Protein AF-A0A0M8WAJ8-F1 (afdb_monomer_lite)

Foldseek 3Di:
DDDPVVLVVLVVVLVVLVVQLVVDDALVSVLVSLLVNLVSCVVNVVLVVSLVSLVVSVVSLPDPVHCVCVCCQEDVNLLSSLQSLLVSLLSCLVVLNLVSSVVSLVVSVVSLVSHDDPSNVNCVVSNVVSVVSSVVSD

Sequence (138 aa):
MRSPGELGDRFQALRAQRLLAALQDTAWARVSARLTQARLERELGLLPQAVATLAALRAVLTDPRDTSLRLWHGVNLGRFIAEEHCTLTRALADADLPDEARALLAASDAILGELSGNAATGVRELAEDTAERVRDLG

pLDDT: mean 87.58, std 8.88, range [51.56, 98.0]

Structure (mmCIF, N/CA/C/O backbone):
data_AF-A0A0M8WAJ8-F1
#
_entry.id   AF-A0A0M8WAJ8-F1
#
loop_
_atom_site.group_PDB
_atom_site.id
_atom_site.type_symbol
_atom_site.label_atom_id
_atom_site.label_alt_id
_atom_site.label_comp_id
_atom_site.label_asym_id
_atom_site.label_entity_id
_atom_site.label_seq_id
_atom_site.pdbx_PDB_ins_code
_atom_site.Cartn_x
_atom_site.Cartn_y
_atom_site.Cartn_z
_atom_site.occupancy
_atom_site.B_iso_or_equiv
_atom_site.auth_seq_id
_atom_site.auth_comp_id
_atom_site.auth_asym_id
_atom_site.auth_atom_id
_atom_site.pdbx_PDB_model_num
ATOM 1 N N . MET A 1 1 ? -12.443 17.800 4.812 1.00 51.56 1 MET A N 1
ATOM 2 C CA . MET A 1 1 ? -13.509 17.698 3.791 1.00 51.56 1 MET A CA 1
ATOM 3 C C . MET A 1 1 ? -12.876 18.026 2.443 1.00 51.56 1 MET A C 1
ATOM 5 O O . MET A 1 1 ? -12.286 19.090 2.347 1.00 51.56 1 MET A O 1
ATOM 9 N N . ARG A 1 2 ? -12.861 17.098 1.475 1.00 64.00 2 ARG A N 1
ATOM 10 C CA . ARG A 1 2 ? -12.219 17.299 0.156 1.00 64.00 2 ARG A CA 1
ATOM 11 C C . ARG A 1 2 ? -13.228 17.854 -0.847 1.00 64.00 2 ARG A C 1
ATOM 13 O O . ARG A 1 2 ? -14.416 17.561 -0.725 1.00 64.00 2 ARG A O 1
ATOM 20 N N . SER A 1 3 ? -12.766 18.642 -1.811 1.00 71.75 3 SER A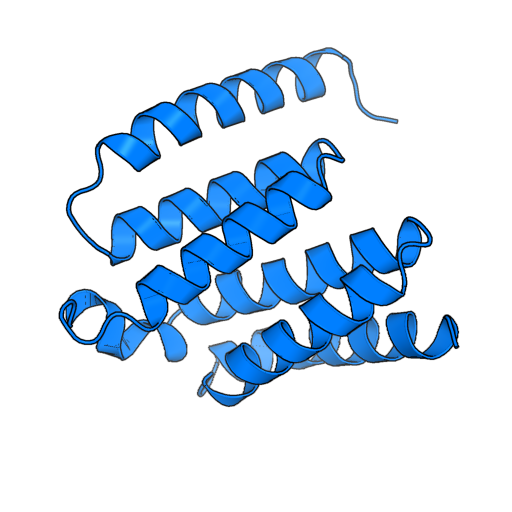 N 1
ATOM 21 C CA . SER A 1 3 ? -13.632 19.208 -2.846 1.00 71.75 3 SER A CA 1
ATOM 22 C C . SER A 1 3 ? -14.022 18.151 -3.899 1.00 71.75 3 SER A C 1
ATOM 24 O O . SER A 1 3 ? -13.263 17.207 -4.140 1.00 71.75 3 SER A O 1
ATOM 26 N N . PRO A 1 4 ? -15.185 18.287 -4.566 1.00 67.75 4 PRO A N 1
ATOM 27 C CA . PRO A 1 4 ? -15.603 17.368 -5.629 1.00 67.75 4 PRO A CA 1
ATOM 28 C C . PRO A 1 4 ? -14.610 17.277 -6.801 1.00 67.75 4 PRO A C 1
ATOM 30 O O . PRO A 1 4 ? -14.453 16.204 -7.381 1.00 67.75 4 PRO A O 1
ATOM 33 N N . GLY A 1 5 ? -13.912 18.376 -7.121 1.00 74.81 5 GLY A N 1
ATOM 34 C CA . GLY A 1 5 ? -12.894 18.414 -8.178 1.00 74.81 5 GLY A CA 1
ATOM 35 C C . GLY A 1 5 ? -11.697 17.514 -7.868 1.00 74.81 5 GLY A C 1
ATOM 36 O O . GLY A 1 5 ? -11.344 16.659 -8.673 1.00 74.81 5 GLY A O 1
ATOM 37 N N . GLU A 1 6 ? -11.161 17.596 -6.647 1.00 73.56 6 GLU A N 1
ATOM 38 C CA . GLU A 1 6 ? -10.022 16.772 -6.211 1.00 73.56 6 GLU A CA 1
ATOM 39 C C . GLU A 1 6 ? -10.331 15.268 -6.202 1.00 73.56 6 GLU A C 1
ATOM 41 O O . GLU A 1 6 ? -9.433 14.440 -6.362 1.00 73.56 6 GLU A O 1
ATOM 46 N N . LEU A 1 7 ? -11.590 14.884 -5.968 1.00 77.12 7 LEU A N 1
ATOM 47 C CA . LEU A 1 7 ? -12.014 13.485 -6.056 1.00 77.12 7 LEU A CA 1
ATOM 48 C C . LEU A 1 7 ? -12.093 13.026 -7.516 1.00 77.12 7 LEU A C 1
ATOM 50 O O . LEU A 1 7 ? -11.607 11.941 -7.838 1.00 77.12 7 LEU A O 1
ATOM 54 N N . GLY A 1 8 ? -12.654 13.859 -8.398 1.00 76.38 8 GLY A N 1
ATOM 55 C CA . GLY A 1 8 ? -12.721 13.592 -9.836 1.00 76.38 8 GLY A CA 1
ATOM 56 C C . GLY A 1 8 ? -11.338 13.386 -10.455 1.00 76.38 8 GLY A C 1
ATOM 57 O O . GLY A 1 8 ? -11.111 12.381 -11.133 1.00 76.38 8 GLY A O 1
ATOM 58 N N . ASP A 1 9 ? -10.393 14.270 -10.140 1.00 86.00 9 ASP A N 1
ATOM 59 C CA . ASP A 1 9 ? -9.019 14.198 -10.642 1.00 86.00 9 ASP A CA 1
ATOM 60 C C . ASP A 1 9 ? -8.309 12.912 -10.194 1.00 86.00 9 ASP A C 1
ATOM 62 O O . ASP A 1 9 ? -7.620 12.265 -10.986 1.00 86.00 9 ASP A O 1
ATOM 66 N N . ARG A 1 10 ? -8.535 12.462 -8.952 1.00 84.94 10 ARG A N 1
ATOM 67 C CA . ARG A 1 10 ? -7.960 11.208 -8.435 1.00 84.94 10 ARG A CA 1
ATOM 68 C C . ARG A 1 10 ? -8.510 9.962 -9.121 1.00 84.94 10 ARG A C 1
ATOM 70 O O . ARG A 1 10 ? -7.742 9.043 -9.405 1.00 84.94 10 ARG A O 1
ATOM 77 N N . PHE A 1 11 ? -9.809 9.907 -9.413 1.00 83.75 11 PHE A N 1
ATOM 78 C CA . PHE A 1 11 ? -10.371 8.784 -10.172 1.00 83.75 11 PHE A CA 1
ATOM 79 C C . PHE A 1 11 ? -9.815 8.731 -11.599 1.00 83.75 11 PHE A C 1
ATOM 81 O O . PHE A 1 11 ? -9.525 7.641 -12.103 1.00 83.75 11 PHE A O 1
ATOM 88 N N . GLN A 1 12 ? -9.612 9.889 -12.235 1.00 86.69 12 GLN A N 1
ATOM 89 C CA . GLN A 1 12 ? -8.959 9.959 -13.544 1.00 86.69 12 GLN A CA 1
ATOM 90 C C . GLN A 1 12 ? -7.497 9.511 -13.470 1.00 86.69 12 GLN A C 1
ATOM 92 O O . GLN A 1 12 ? -7.070 8.689 -14.284 1.00 86.69 12 GLN A O 1
ATOM 97 N N . ALA A 1 13 ? -6.755 9.958 -12.454 1.00 86.31 13 ALA A N 1
ATOM 98 C CA . ALA A 1 13 ? -5.389 9.508 -12.208 1.00 86.31 13 ALA A CA 1
ATOM 99 C C . ALA A 1 13 ? -5.322 7.984 -12.011 1.00 86.31 13 ALA A C 1
ATOM 101 O O . ALA A 1 13 ? -4.496 7.323 -12.637 1.00 86.31 13 ALA A O 1
ATOM 102 N N . LEU A 1 14 ? -6.234 7.398 -11.225 1.00 85.81 14 LEU A N 1
ATOM 103 C CA . LEU A 1 14 ? -6.292 5.948 -11.007 1.00 85.81 14 LEU A CA 1
ATOM 104 C C . LEU A 1 14 ? -6.565 5.185 -12.308 1.00 85.81 14 LEU A C 1
ATOM 106 O O . LEU A 1 14 ? -5.945 4.153 -12.576 1.00 85.81 14 LEU A O 1
ATOM 110 N N . ARG A 1 15 ? -7.469 5.698 -13.147 1.00 84.00 15 ARG A N 1
ATOM 111 C CA . ARG A 1 15 ? -7.752 5.110 -14.460 1.00 84.00 15 ARG A CA 1
ATOM 112 C C . ARG A 1 15 ? -6.520 5.140 -15.365 1.00 84.00 15 ARG A C 1
ATOM 114 O O . ARG A 1 15 ? -6.179 4.109 -15.944 1.00 84.00 15 ARG A O 1
ATOM 121 N N . ALA A 1 16 ? -5.855 6.289 -15.471 1.00 85.94 16 ALA A N 1
ATOM 122 C CA . ALA A 1 16 ? -4.634 6.436 -16.261 1.00 85.94 16 ALA A CA 1
ATOM 123 C C . ALA A 1 16 ? -3.523 5.505 -15.752 1.00 85.94 16 ALA A C 1
ATOM 125 O O . ALA A 1 16 ? -2.853 4.839 -16.540 1.00 85.94 16 ALA A O 1
ATOM 126 N N . GLN A 1 17 ? -3.392 5.383 -14.431 1.00 84.62 17 GLN A N 1
ATOM 127 C CA . GLN A 1 17 ? -2.386 4.544 -13.796 1.00 84.62 17 GLN A CA 1
ATOM 128 C C . GLN A 1 17 ? -2.568 3.055 -14.111 1.00 84.62 17 GLN A C 1
ATOM 130 O O . GLN A 1 17 ? -1.591 2.363 -14.395 1.00 84.62 17 GLN A O 1
ATOM 135 N N . ARG A 1 18 ? -3.810 2.558 -14.116 1.00 81.12 18 ARG A N 1
ATOM 136 C CA . ARG A 1 18 ? -4.113 1.162 -14.476 1.00 81.12 18 ARG A CA 1
ATOM 137 C C . ARG A 1 18 ? -3.752 0.847 -15.926 1.00 81.12 18 ARG A C 1
ATOM 139 O O . ARG A 1 18 ? -3.213 -0.222 -16.197 1.00 81.12 18 ARG A O 1
ATOM 146 N N . LEU A 1 19 ? -4.006 1.787 -16.840 1.00 80.88 19 LEU A N 1
ATOM 147 C CA . LEU A 1 19 ? -3.598 1.660 -18.242 1.00 80.88 19 LEU A CA 1
ATOM 148 C C . LEU A 1 19 ? -2.072 1.639 -18.371 1.00 80.88 19 LEU A C 1
ATOM 150 O O . LEU A 1 19 ? -1.531 0.783 -19.063 1.00 80.88 19 LEU A O 1
ATOM 154 N N . LEU A 1 20 ? -1.375 2.526 -17.655 1.00 77.19 20 LEU A N 1
ATOM 155 C CA . LEU A 1 20 ? 0.084 2.576 -17.657 1.00 77.19 20 LEU A CA 1
ATOM 156 C C . LEU A 1 20 ? 0.705 1.281 -17.120 1.00 77.19 20 LEU A C 1
ATOM 158 O O . LEU A 1 20 ? 1.635 0.761 -17.727 1.00 77.19 20 LEU A O 1
ATOM 162 N N . ALA A 1 21 ? 0.197 0.748 -16.005 1.00 71.81 21 ALA A N 1
ATOM 163 C CA . ALA A 1 21 ? 0.733 -0.452 -15.359 1.00 71.81 21 ALA A CA 1
ATOM 164 C C . ALA A 1 21 ? 0.669 -1.704 -16.252 1.00 71.81 21 ALA A C 1
ATOM 166 O O . ALA A 1 21 ? 1.525 -2.581 -16.126 1.00 71.81 21 ALA A O 1
ATOM 167 N N . ALA A 1 22 ? -0.316 -1.777 -17.152 1.00 72.12 22 ALA A N 1
ATOM 168 C CA . ALA A 1 22 ? -0.458 -2.858 -18.126 1.00 72.12 22 ALA A CA 1
ATOM 169 C C . ALA A 1 22 ? 0.587 -2.805 -19.258 1.00 72.12 22 ALA A C 1
ATOM 171 O O . ALA A 1 22 ? 0.785 -3.803 -19.941 1.00 72.12 22 ALA A O 1
ATOM 172 N N . LEU A 1 23 ? 1.254 -1.660 -19.443 1.00 74.12 23 LEU A N 1
ATOM 173 C CA . LEU A 1 23 ? 2.197 -1.399 -20.536 1.00 74.12 23 LEU A CA 1
ATOM 174 C C . LEU A 1 23 ? 3.672 -1.424 -20.094 1.00 74.12 23 LEU A C 1
ATOM 176 O O . LEU A 1 23 ? 4.550 -1.134 -20.898 1.00 74.12 23 LEU A O 1
ATOM 180 N N . GLN A 1 24 ? 3.964 -1.698 -18.817 1.00 75.75 24 GLN A N 1
ATOM 181 C CA . GLN A 1 24 ? 5.331 -1.636 -18.289 1.00 75.75 24 GLN A CA 1
ATOM 182 C C . GLN A 1 24 ? 6.083 -2.967 -18.408 1.00 75.75 24 GLN A C 1
ATOM 184 O O . GLN A 1 24 ? 5.726 -3.965 -17.772 1.00 75.75 24 GLN A O 1
ATOM 189 N N . ASP A 1 25 ? 7.210 -2.935 -19.117 1.00 73.25 25 ASP A N 1
ATOM 190 C CA . ASP A 1 25 ? 8.022 -4.126 -19.390 1.00 73.25 25 ASP A CA 1
ATOM 191 C C . ASP A 1 25 ? 9.035 -4.460 -18.287 1.00 73.25 25 ASP A C 1
ATOM 193 O O . ASP A 1 25 ? 9.411 -5.622 -18.118 1.00 73.25 25 ASP A O 1
ATOM 197 N N . THR A 1 26 ? 9.438 -3.486 -17.467 1.00 81.56 26 THR A N 1
ATOM 198 C CA . THR A 1 26 ? 10.425 -3.708 -16.392 1.00 81.56 26 THR A CA 1
ATOM 199 C C . THR A 1 26 ? 9.754 -3.939 -15.039 1.00 81.56 26 THR A C 1
ATOM 201 O O . THR A 1 26 ? 8.736 -3.309 -14.731 1.00 81.56 26 THR A O 1
ATOM 204 N N . ALA A 1 27 ? 10.320 -4.801 -14.183 1.00 84.31 27 ALA A N 1
ATOM 205 C CA . ALA A 1 27 ? 9.793 -4.966 -12.826 1.00 84.31 27 ALA A CA 1
ATOM 206 C C . ALA A 1 27 ? 9.855 -3.669 -12.015 1.00 84.31 27 ALA A C 1
ATOM 208 O O . ALA A 1 27 ? 8.901 -3.375 -11.297 1.00 84.31 27 ALA A O 1
ATOM 209 N N . TRP A 1 28 ? 10.894 -2.846 -12.195 1.00 84.06 28 TRP A N 1
ATOM 210 C CA . TRP A 1 28 ? 10.955 -1.511 -11.592 1.00 84.06 28 TRP A CA 1
ATOM 211 C C . TRP A 1 28 ? 9.722 -0.666 -11.925 1.00 84.06 28 TRP A C 1
ATOM 213 O O . TRP A 1 28 ? 9.070 -0.123 -11.029 1.00 84.06 28 TRP A O 1
ATOM 223 N N . ALA A 1 29 ? 9.364 -0.572 -13.207 1.00 84.31 29 ALA A N 1
ATOM 224 C CA . ALA A 1 29 ? 8.219 0.222 -13.623 1.00 84.31 29 ALA A CA 1
ATOM 225 C C . ALA A 1 29 ? 6.886 -0.417 -13.207 1.00 84.31 29 ALA A C 1
ATOM 227 O O . ALA A 1 29 ? 5.977 0.297 -12.788 1.00 84.31 29 ALA A O 1
ATOM 228 N N . ARG A 1 30 ? 6.778 -1.754 -13.211 1.00 86.88 30 ARG A N 1
ATOM 229 C CA . ARG A 1 30 ? 5.607 -2.473 -12.680 1.00 86.88 30 ARG A CA 1
ATOM 230 C C . ARG A 1 30 ? 5.394 -2.236 -11.183 1.00 86.88 30 ARG A C 1
ATOM 232 O O . ARG A 1 30 ? 4.246 -2.057 -10.774 1.00 86.88 30 ARG A O 1
ATOM 239 N N . VAL A 1 31 ? 6.462 -2.239 -10.384 1.00 90.06 31 VAL A N 1
ATOM 240 C CA . VAL A 1 31 ? 6.433 -1.963 -8.936 1.00 90.06 31 VAL A CA 1
ATOM 241 C C . VAL A 1 31 ? 6.094 -0.501 -8.681 1.00 90.06 31 VAL A C 1
ATOM 243 O O . VAL A 1 31 ? 5.151 -0.220 -7.948 1.00 90.06 31 VAL A O 1
ATOM 246 N N . SER A 1 32 ? 6.790 0.425 -9.346 1.00 89.25 32 SER A N 1
ATOM 247 C CA . SER A 1 32 ? 6.523 1.866 -9.238 1.00 89.25 32 SER A CA 1
ATOM 248 C C . SER A 1 32 ? 5.071 2.183 -9.594 1.00 89.25 32 SER A C 1
ATOM 250 O O . SER A 1 32 ? 4.397 2.933 -8.892 1.00 89.25 32 SER A O 1
ATOM 252 N N . ALA A 1 33 ? 4.555 1.554 -10.654 1.00 90.25 33 ALA A N 1
ATOM 253 C CA . ALA A 1 33 ? 3.193 1.780 -11.091 1.00 90.25 33 ALA A CA 1
ATOM 254 C C . ALA A 1 33 ? 2.152 1.242 -10.097 1.00 90.25 33 ALA A C 1
ATOM 256 O O . ALA A 1 33 ? 1.163 1.925 -9.821 1.00 90.25 33 ALA A O 1
ATOM 257 N N . ARG A 1 34 ? 2.383 0.049 -9.537 1.00 92.81 34 ARG A N 1
ATOM 258 C CA . ARG A 1 34 ? 1.525 -0.537 -8.496 1.00 92.81 34 ARG A CA 1
ATOM 259 C C . ARG A 1 34 ? 1.565 0.267 -7.202 1.00 92.81 34 ARG A C 1
ATOM 261 O O . ARG A 1 34 ? 0.531 0.422 -6.565 1.00 92.81 34 ARG A O 1
ATOM 268 N N . LEU A 1 35 ? 2.716 0.833 -6.846 1.00 94.69 35 LEU A N 1
ATOM 269 C CA . LEU A 1 35 ? 2.845 1.682 -5.666 1.00 94.69 35 LEU A CA 1
ATOM 270 C C . LEU A 1 35 ? 1.990 2.949 -5.788 1.00 94.69 35 LEU A C 1
ATOM 272 O O . LEU A 1 35 ? 1.233 3.279 -4.878 1.00 94.69 35 LEU A O 1
ATOM 276 N N . THR A 1 36 ? 2.049 3.625 -6.939 1.00 94.25 36 THR A N 1
ATOM 277 C CA . THR A 1 36 ? 1.177 4.774 -7.229 1.00 94.25 36 THR A CA 1
ATOM 278 C C . THR A 1 36 ? -0.299 4.376 -7.238 1.00 94.25 36 THR A C 1
ATOM 280 O O . THR A 1 36 ? -1.137 5.115 -6.729 1.00 94.25 36 THR A O 1
ATOM 283 N N . GLN A 1 37 ? -0.633 3.202 -7.780 1.00 95.06 37 GLN A N 1
ATOM 284 C CA . GLN A 1 37 ? -2.009 2.709 -7.776 1.00 95.06 37 GLN A CA 1
ATOM 285 C C . GLN A 1 37 ? -2.532 2.472 -6.350 1.00 95.06 37 GLN A C 1
ATOM 287 O O . GLN A 1 37 ? -3.612 2.961 -6.031 1.00 95.06 37 GLN A O 1
ATOM 292 N N . ALA A 1 38 ? -1.767 1.790 -5.491 1.00 96.44 38 ALA A N 1
ATOM 293 C CA . ALA A 1 38 ? -2.160 1.531 -4.104 1.00 96.44 38 ALA A CA 1
ATOM 294 C C . ALA A 1 38 ? -2.384 2.835 -3.321 1.00 96.44 38 ALA A C 1
ATOM 296 O O . ALA A 1 38 ? -3.388 2.964 -2.623 1.00 96.44 38 ALA A O 1
ATOM 297 N N . ARG A 1 39 ? -1.513 3.835 -3.525 1.00 96.19 39 ARG A N 1
ATOM 298 C CA . ARG A 1 39 ? -1.666 5.190 -2.965 1.00 96.19 39 ARG A CA 1
ATOM 299 C C . ARG A 1 39 ? -2.992 5.828 -3.355 1.00 96.19 39 ARG A C 1
ATOM 301 O O . ARG A 1 39 ? -3.723 6.304 -2.493 1.00 96.19 39 ARG A O 1
ATOM 308 N N . LEU A 1 40 ? -3.320 5.814 -4.647 1.00 95.38 40 LEU A N 1
ATOM 309 C CA . LEU A 1 40 ? -4.572 6.378 -5.155 1.00 95.38 40 LEU A CA 1
ATOM 310 C C . LEU A 1 40 ? -5.794 5.619 -4.623 1.00 95.38 40 LEU A C 1
ATOM 312 O O . LEU A 1 40 ? -6.781 6.242 -4.243 1.00 95.38 40 LEU A O 1
ATOM 316 N N . GLU A 1 41 ? -5.726 4.289 -4.563 1.00 96.38 41 GLU A N 1
ATOM 317 C CA . GLU A 1 41 ? -6.788 3.448 -4.005 1.00 96.38 41 GLU A CA 1
ATOM 318 C C . GLU A 1 41 ? -7.013 3.759 -2.519 1.00 96.38 41 GLU A C 1
ATOM 320 O O . GLU A 1 41 ? -8.148 4.034 -2.128 1.00 96.38 41 GLU A O 1
ATOM 325 N N . ARG A 1 42 ? -5.948 3.847 -1.712 1.00 96.88 42 ARG A N 1
ATOM 326 C CA . ARG A 1 42 ? -6.027 4.272 -0.307 1.00 96.88 42 ARG A CA 1
ATOM 327 C C . ARG A 1 42 ? -6.601 5.676 -0.171 1.00 96.88 42 ARG A C 1
ATOM 329 O O . ARG A 1 42 ? -7.494 5.899 0.641 1.00 96.88 42 ARG A O 1
ATOM 336 N N . GLU A 1 43 ? -6.115 6.632 -0.959 1.00 94.44 43 GLU A N 1
ATOM 337 C CA . GLU A 1 43 ? -6.609 8.008 -0.922 1.00 94.44 43 GLU A CA 1
ATOM 338 C C . GLU A 1 43 ? -8.097 8.104 -1.268 1.00 94.44 43 GLU A C 1
ATOM 340 O O . GLU A 1 43 ? -8.775 8.989 -0.749 1.00 94.44 43 GLU A O 1
ATOM 345 N N . LEU A 1 44 ? -8.613 7.206 -2.105 1.00 93.62 44 LEU A N 1
ATOM 346 C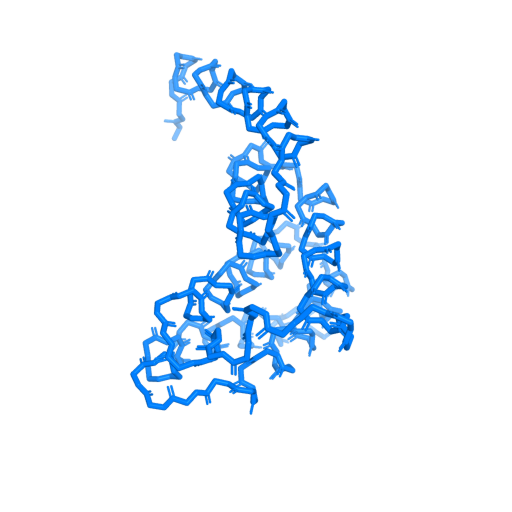 CA . LEU A 1 44 ? -10.030 7.106 -2.453 1.00 93.62 44 LEU A CA 1
ATOM 347 C C . LEU A 1 44 ? -10.852 6.266 -1.456 1.00 93.62 44 LEU A C 1
ATOM 349 O O . LEU A 1 44 ? -12.055 6.118 -1.651 1.00 93.62 44 LEU A O 1
ATOM 353 N N . GLY A 1 45 ? -10.235 5.723 -0.400 1.00 94.75 45 GLY A N 1
ATOM 354 C CA . GLY A 1 45 ? -10.892 4.851 0.581 1.00 94.75 45 GLY A CA 1
ATOM 355 C C . GLY A 1 45 ? -11.146 3.423 0.081 1.00 94.75 45 GLY A C 1
ATOM 356 O O . GLY A 1 45 ? -11.857 2.658 0.725 1.00 94.75 45 GLY A O 1
ATOM 357 N N . LEU A 1 46 ? -10.559 3.037 -1.053 1.00 96.31 46 LEU A N 1
ATOM 358 C CA . LEU A 1 46 ? -10.653 1.704 -1.652 1.00 96.31 46 LEU A CA 1
ATOM 359 C C . LEU A 1 46 ? -9.641 0.752 -0.987 1.00 96.31 46 LEU A C 1
ATOM 361 O O . LEU A 1 46 ? -8.737 0.223 -1.638 1.00 96.31 46 LEU A O 1
ATOM 365 N N . LEU A 1 47 ? -9.750 0.586 0.336 1.00 97.31 47 LEU A N 1
ATOM 366 C CA . LEU A 1 47 ? -8.736 -0.101 1.147 1.00 97.31 47 LEU A CA 1
ATOM 367 C C . LEU A 1 47 ? -8.515 -1.571 0.737 1.00 97.31 47 LEU A C 1
ATOM 369 O O . LEU A 1 47 ? -7.355 -1.948 0.565 1.00 97.31 47 LEU A O 1
ATOM 373 N N . PRO A 1 48 ? -9.555 -2.395 0.479 1.00 96.00 48 PRO A N 1
ATOM 374 C CA . PRO A 1 48 ? -9.348 -3.776 0.030 1.00 96.00 48 PRO A CA 1
ATOM 375 C C . PRO A 1 48 ? -8.599 -3.865 -1.306 1.00 96.00 48 PRO A C 1
ATOM 377 O O . PRO A 1 48 ? -7.764 -4.748 -1.506 1.00 96.00 48 PRO A O 1
ATOM 380 N N . GLN A 1 49 ? -8.862 -2.927 -2.222 1.00 96.44 49 GLN A N 1
ATOM 381 C CA . GLN A 1 49 ? -8.164 -2.852 -3.503 1.00 96.44 49 GLN A CA 1
ATOM 382 C C . GLN A 1 49 ? -6.698 -2.462 -3.300 1.00 96.44 49 GLN A C 1
ATOM 384 O O . GLN A 1 49 ? -5.822 -3.118 -3.859 1.00 96.44 49 GLN A O 1
ATOM 389 N N . ALA A 1 50 ? -6.426 -1.480 -2.436 1.00 97.62 50 ALA A N 1
ATOM 390 C CA . ALA A 1 50 ? -5.062 -1.083 -2.101 1.00 97.62 50 ALA A CA 1
ATOM 391 C C . ALA A 1 50 ? -4.257 -2.252 -1.497 1.00 97.62 50 ALA A C 1
ATOM 393 O O . ALA A 1 50 ? -3.108 -2.470 -1.888 1.00 97.62 50 ALA A O 1
ATOM 394 N N . VAL A 1 51 ? -4.869 -3.062 -0.619 1.00 97.44 51 VAL A N 1
ATOM 395 C CA . VAL A 1 51 ? -4.243 -4.271 -0.045 1.00 97.44 51 VAL A CA 1
ATOM 396 C C . VAL A 1 51 ? -3.890 -5.274 -1.141 1.00 97.44 51 VAL A C 1
ATOM 398 O O . VAL A 1 51 ? -2.755 -5.755 -1.199 1.00 97.44 51 VAL A O 1
ATOM 401 N N . ALA A 1 52 ? -4.831 -5.567 -2.042 1.00 96.50 52 ALA A N 1
ATOM 402 C CA . ALA A 1 52 ? -4.597 -6.480 -3.158 1.00 96.50 52 ALA A CA 1
ATOM 403 C C . ALA A 1 52 ? -3.484 -5.970 -4.093 1.00 96.50 52 ALA A C 1
ATOM 405 O O . ALA A 1 52 ? -2.624 -6.742 -4.524 1.00 96.50 52 ALA A O 1
ATOM 406 N N . THR A 1 53 ? -3.450 -4.663 -4.360 1.00 96.25 53 THR A N 1
ATOM 407 C CA . THR A 1 53 ? -2.410 -4.027 -5.175 1.00 96.25 53 THR A CA 1
ATOM 408 C C . THR A 1 53 ? -1.031 -4.133 -4.517 1.00 96.25 53 THR A C 1
ATOM 410 O O . THR A 1 53 ? -0.063 -4.476 -5.203 1.00 96.25 53 THR A O 1
ATOM 413 N N . LEU A 1 54 ? -0.916 -3.914 -3.199 1.00 96.56 54 LEU A N 1
ATOM 414 C CA . LEU A 1 54 ? 0.347 -4.106 -2.474 1.00 96.56 54 LEU A CA 1
ATOM 415 C C . LEU A 1 54 ? 0.775 -5.579 -2.430 1.00 96.56 54 LEU A C 1
ATOM 417 O O . LEU A 1 54 ? 1.959 -5.871 -2.593 1.00 96.56 54 LEU A O 1
ATOM 421 N N . ALA A 1 55 ? -0.158 -6.524 -2.299 1.00 95.44 55 ALA A N 1
ATOM 422 C CA . ALA A 1 55 ? 0.159 -7.948 -2.396 1.00 95.44 55 ALA A CA 1
ATOM 423 C C . ALA A 1 55 ? 0.725 -8.314 -3.782 1.00 95.44 55 ALA A C 1
ATOM 425 O O . ALA A 1 55 ? 1.751 -8.991 -3.877 1.00 95.44 55 ALA A O 1
ATOM 426 N N . ALA A 1 56 ? 0.116 -7.804 -4.856 1.00 93.38 56 ALA A N 1
ATOM 427 C CA . ALA A 1 56 ? 0.617 -7.989 -6.215 1.00 93.38 56 ALA A CA 1
ATOM 428 C C . ALA A 1 56 ? 1.980 -7.312 -6.436 1.00 93.38 56 ALA A C 1
ATOM 430 O O . ALA A 1 56 ? 2.806 -7.833 -7.181 1.00 93.38 56 ALA A O 1
ATOM 431 N N . LEU A 1 57 ? 2.234 -6.165 -5.798 1.00 93.62 57 LEU A N 1
ATOM 432 C CA . LEU A 1 57 ? 3.542 -5.508 -5.813 1.00 93.62 57 LEU A CA 1
ATOM 433 C C . LEU A 1 57 ? 4.608 -6.402 -5.173 1.00 93.62 57 LEU A C 1
ATOM 435 O O . LEU A 1 57 ? 5.653 -6.617 -5.783 1.00 93.62 57 LEU A O 1
ATOM 439 N N . ARG A 1 58 ? 4.336 -6.964 -3.988 1.00 92.00 58 ARG A N 1
ATOM 440 C CA . ARG A 1 58 ? 5.270 -7.868 -3.297 1.00 92.00 58 ARG A CA 1
ATOM 441 C C . ARG A 1 58 ? 5.595 -9.108 -4.128 1.00 92.00 58 ARG A C 1
ATOM 443 O O . ARG A 1 58 ? 6.753 -9.495 -4.190 1.00 92.00 58 ARG A O 1
ATOM 450 N N . ALA A 1 59 ? 4.612 -9.673 -4.831 1.00 91.00 59 ALA A N 1
ATOM 451 C CA . ALA A 1 59 ? 4.845 -10.797 -5.739 1.00 91.00 59 ALA A CA 1
ATOM 452 C C . ALA A 1 59 ? 5.820 -10.460 -6.886 1.00 91.00 59 ALA A C 1
ATOM 454 O O . ALA A 1 59 ? 6.523 -11.341 -7.369 1.00 91.00 59 ALA A O 1
ATOM 455 N N . VAL A 1 60 ? 5.882 -9.195 -7.322 1.00 89.44 60 VAL A N 1
ATOM 456 C CA . VAL A 1 60 ? 6.877 -8.749 -8.312 1.00 89.44 60 VAL A CA 1
ATOM 457 C C . VAL A 1 60 ? 8.258 -8.581 -7.674 1.00 89.44 60 VAL A C 1
ATOM 459 O O . VAL A 1 60 ? 9.249 -8.905 -8.319 1.00 89.44 60 VAL A O 1
ATOM 462 N N . LEU A 1 61 ? 8.338 -8.103 -6.424 1.00 87.31 61 LEU A N 1
ATOM 463 C CA . LEU A 1 61 ? 9.612 -7.975 -5.698 1.00 87.31 61 LEU A CA 1
ATOM 464 C C . LEU A 1 61 ? 10.298 -9.329 -5.481 1.00 87.31 61 LEU A C 1
ATOM 466 O O . LEU A 1 61 ? 11.524 -9.399 -5.512 1.00 87.31 61 LEU A O 1
ATOM 470 N N . THR A 1 62 ? 9.515 -10.386 -5.265 1.00 86.25 62 THR A N 1
ATOM 471 C CA . THR A 1 62 ? 10.026 -11.724 -4.954 1.00 86.25 62 THR A CA 1
ATOM 472 C C . THR A 1 62 ? 10.204 -12.629 -6.176 1.00 86.25 62 THR A C 1
ATOM 474 O O . THR A 1 62 ? 10.626 -13.771 -6.001 1.00 86.25 62 THR A O 1
ATOM 477 N N . ASP A 1 63 ? 9.923 -12.166 -7.406 1.00 84.25 63 ASP A N 1
ATOM 478 C CA . ASP A 1 63 ? 10.141 -12.970 -8.621 1.00 84.25 63 ASP A CA 1
ATOM 479 C C . ASP A 1 63 ? 11.650 -13.119 -8.902 1.00 84.25 63 ASP A C 1
ATOM 481 O O . ASP A 1 63 ? 12.302 -12.156 -9.316 1.00 84.25 63 ASP A O 1
ATOM 485 N N . PRO A 1 64 ? 12.234 -14.324 -8.747 1.00 74.56 64 PRO A N 1
ATOM 486 C CA . PRO 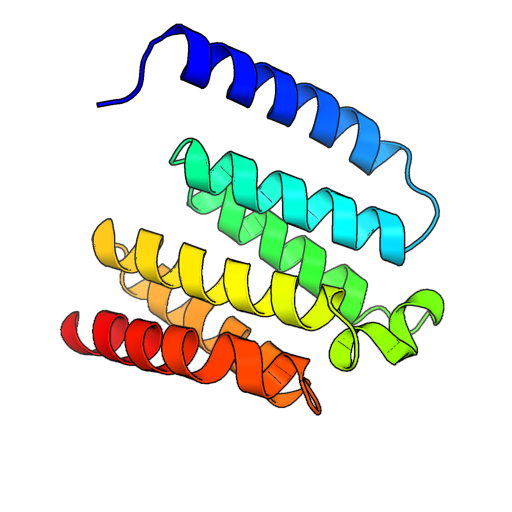A 1 64 ? 13.674 -14.523 -8.894 1.00 74.56 64 PRO A CA 1
ATOM 487 C C . PRO A 1 64 ? 14.161 -14.386 -10.345 1.00 74.56 64 PRO A C 1
ATOM 489 O O . PRO A 1 64 ? 15.369 -14.325 -10.583 1.00 74.56 64 PRO A O 1
ATOM 492 N N . ARG A 1 65 ? 13.247 -14.366 -11.326 1.00 77.38 65 ARG A N 1
ATOM 493 C CA . ARG A 1 65 ? 13.578 -14.256 -12.755 1.00 77.38 65 ARG A 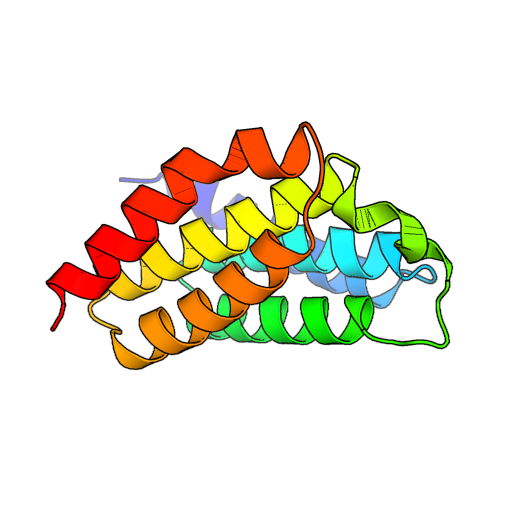CA 1
ATOM 494 C C . ARG A 1 65 ? 13.889 -12.823 -13.176 1.00 77.38 65 ARG A C 1
ATOM 496 O O . ARG A 1 65 ? 14.495 -12.638 -14.229 1.00 77.38 65 ARG A O 1
ATOM 503 N N . ASP A 1 66 ? 13.498 -11.826 -12.379 1.00 70.75 66 ASP A N 1
ATOM 504 C CA . ASP A 1 66 ? 13.739 -10.415 -12.674 1.00 70.75 66 ASP A CA 1
ATOM 505 C C . ASP A 1 66 ? 14.770 -9.823 -11.703 1.00 70.75 66 ASP A C 1
ATOM 507 O O . ASP A 1 66 ? 14.510 -9.548 -10.535 1.00 70.75 66 ASP A O 1
ATOM 511 N N . THR A 1 67 ? 15.989 -9.616 -12.197 1.00 71.56 67 THR A N 1
ATOM 512 C CA . THR A 1 67 ? 17.103 -9.099 -11.394 1.00 71.56 67 THR A CA 1
ATOM 513 C C . THR A 1 67 ? 17.169 -7.573 -11.366 1.00 71.56 67 THR A C 1
ATOM 515 O O . THR A 1 67 ? 18.001 -7.022 -10.640 1.00 71.56 67 THR A O 1
ATOM 518 N N . SER A 1 68 ? 16.288 -6.874 -12.097 1.00 75.31 68 SER A N 1
ATOM 519 C CA . SER A 1 68 ? 16.286 -5.404 -12.175 1.00 75.31 68 SER A CA 1
ATOM 520 C C . SER A 1 68 ? 15.967 -4.730 -10.838 1.00 75.31 68 SER A C 1
ATOM 522 O O . SER A 1 68 ? 16.292 -3.562 -10.634 1.00 75.31 68 SER A O 1
ATOM 524 N N . LEU A 1 69 ? 15.386 -5.480 -9.899 1.00 78.94 69 LEU A N 1
ATOM 525 C CA . LEU A 1 69 ? 15.025 -5.003 -8.571 1.00 78.94 69 LEU A CA 1
ATOM 526 C C . LEU A 1 69 ? 16.084 -5.270 -7.500 1.00 78.94 69 LEU A C 1
ATOM 528 O O . LEU A 1 69 ? 15.886 -4.836 -6.380 1.00 78.94 69 LEU A O 1
ATOM 532 N N . ARG A 1 70 ? 17.228 -5.903 -7.789 1.00 73.88 70 ARG A N 1
ATOM 533 C CA . ARG A 1 70 ? 18.207 -6.320 -6.755 1.00 73.88 70 ARG A CA 1
ATOM 534 C C . ARG A 1 70 ? 18.665 -5.239 -5.763 1.00 73.88 70 ARG A C 1
ATOM 536 O O . ARG A 1 70 ? 19.190 -5.595 -4.721 1.00 73.88 70 ARG A O 1
ATOM 543 N N . LEU A 1 71 ? 18.500 -3.954 -6.078 1.00 77.75 71 LEU A N 1
ATOM 544 C CA . LEU A 1 71 ? 18.886 -2.823 -5.225 1.00 77.75 71 LEU A CA 1
ATOM 545 C C . LEU A 1 71 ? 17.688 -2.031 -4.670 1.00 77.75 71 LEU A C 1
ATOM 547 O O . LEU A 1 71 ? 17.880 -0.946 -4.122 1.00 77.75 71 LEU A O 1
ATOM 551 N N . TRP A 1 72 ? 16.456 -2.537 -4.809 1.00 80.62 72 TRP A N 1
ATOM 552 C CA . TRP A 1 72 ? 15.232 -1.823 -4.420 1.00 80.62 72 TRP A CA 1
ATOM 553 C C . TRP A 1 72 ? 15.232 -1.426 -2.934 1.00 80.62 72 TRP A C 1
ATOM 555 O O . TRP A 1 72 ? 14.766 -0.339 -2.590 1.00 80.62 72 TRP A O 1
ATOM 565 N N . HIS A 1 73 ? 15.821 -2.265 -2.081 1.00 78.44 73 HIS A N 1
ATOM 566 C CA . HIS A 1 73 ? 15.869 -2.116 -0.626 1.00 78.44 73 HIS A CA 1
ATOM 567 C C . HIS A 1 73 ? 16.789 -0.986 -0.121 1.00 78.44 73 HIS A C 1
ATOM 569 O O . HIS A 1 73 ? 16.633 -0.516 1.005 1.00 78.44 73 HIS A O 1
ATOM 575 N N . GLY A 1 74 ? 17.758 -0.545 -0.935 1.00 68.56 74 GLY A N 1
ATOM 576 C CA . GLY A 1 74 ? 18.761 0.463 -0.556 1.00 68.56 74 GLY A CA 1
ATOM 577 C C . GLY A 1 74 ? 18.494 1.866 -1.109 1.00 68.56 74 GLY A C 1
ATOM 578 O O . GLY A 1 74 ? 19.276 2.785 -0.869 1.00 68.56 74 GLY A O 1
ATOM 579 N N . VAL A 1 75 ? 17.417 2.039 -1.878 1.00 76.25 75 VAL A N 1
ATOM 580 C CA . VAL A 1 75 ? 17.079 3.287 -2.579 1.00 76.25 75 VAL A CA 1
ATOM 581 C C . VAL A 1 75 ? 15.680 3.769 -2.193 1.00 76.25 75 VAL A C 1
ATOM 583 O O . VAL A 1 75 ? 14.926 3.067 -1.521 1.00 76.25 75 VAL A O 1
ATOM 586 N N . ASN A 1 76 ? 15.303 4.971 -2.645 1.00 84.19 76 ASN A N 1
ATOM 587 C CA . ASN A 1 76 ? 14.012 5.593 -2.314 1.00 84.19 76 ASN A CA 1
ATOM 588 C C . ASN A 1 76 ? 12.798 4.692 -2.596 1.00 84.19 76 ASN A C 1
ATOM 590 O O . ASN A 1 76 ? 11.783 4.823 -1.921 1.00 84.19 76 ASN A O 1
ATOM 594 N N . LEU A 1 77 ? 12.898 3.763 -3.554 1.00 86.31 77 LEU A N 1
ATOM 595 C CA . LEU A 1 77 ? 11.817 2.830 -3.858 1.00 86.31 77 LEU A CA 1
ATOM 596 C C . LEU A 1 77 ? 11.449 1.952 -2.651 1.00 86.31 77 LEU A C 1
ATOM 598 O O . LEU A 1 77 ? 10.271 1.879 -2.316 1.00 86.31 77 LEU A O 1
ATOM 602 N N . GLY A 1 78 ? 12.422 1.343 -1.964 1.00 89.25 78 GLY A N 1
ATOM 603 C CA . GLY A 1 78 ? 12.154 0.522 -0.779 1.00 89.25 78 GLY A CA 1
ATOM 604 C C . GLY A 1 78 ? 11.526 1.319 0.357 1.00 89.25 78 GLY A C 1
ATOM 605 O O . GLY A 1 78 ? 10.531 0.886 0.935 1.00 89.25 78 GLY A O 1
ATOM 606 N N . ARG A 1 79 ? 12.021 2.542 0.583 1.00 90.69 79 ARG A N 1
ATOM 607 C CA . ARG A 1 79 ? 11.422 3.491 1.531 1.00 90.69 79 ARG A CA 1
ATOM 608 C C . ARG A 1 79 ? 9.949 3.747 1.200 1.00 90.69 79 ARG A C 1
ATOM 610 O O . ARG A 1 79 ? 9.087 3.584 2.051 1.00 90.69 79 ARG A O 1
ATOM 617 N N . PHE A 1 80 ? 9.651 4.089 -0.051 1.00 92.69 80 PHE A N 1
ATOM 618 C CA . PHE A 1 80 ? 8.294 4.401 -0.495 1.00 92.69 80 PHE A CA 1
ATOM 619 C C . PHE A 1 80 ? 7.335 3.208 -0.430 1.00 92.69 80 PHE A C 1
ATOM 621 O O . PHE A 1 80 ? 6.147 3.408 -0.173 1.00 92.69 80 PHE A O 1
ATOM 628 N N . ILE A 1 81 ? 7.830 1.988 -0.661 1.00 93.94 81 ILE A N 1
ATOM 629 C CA . ILE A 1 81 ? 7.047 0.758 -0.500 1.00 93.94 81 ILE A CA 1
ATOM 630 C C . ILE A 1 81 ? 6.691 0.561 0.975 1.00 93.94 81 ILE A C 1
ATOM 632 O O . ILE A 1 81 ? 5.523 0.319 1.277 1.00 93.94 81 ILE A O 1
ATOM 636 N N . ALA A 1 82 ? 7.661 0.694 1.881 1.00 94.00 82 ALA A N 1
ATOM 637 C CA . ALA A 1 82 ? 7.432 0.526 3.314 1.00 94.00 82 ALA A CA 1
ATOM 638 C C . ALA A 1 82 ? 6.516 1.615 3.896 1.00 94.00 82 ALA A C 1
ATOM 640 O O . ALA A 1 82 ? 5.589 1.298 4.639 1.00 94.00 82 ALA A O 1
ATOM 641 N N . GLU A 1 83 ? 6.703 2.880 3.499 1.00 95.31 83 GLU A N 1
ATOM 642 C CA . GLU A 1 83 ? 5.817 3.985 3.893 1.00 95.31 83 GLU A CA 1
ATOM 643 C C . GLU A 1 83 ? 4.359 3.702 3.521 1.00 95.31 83 GLU A C 1
ATOM 645 O O . GLU A 1 83 ? 3.454 3.923 4.327 1.00 95.31 83 GLU A O 1
ATOM 650 N N . GLU A 1 84 ? 4.114 3.194 2.309 1.00 97.69 84 GLU A N 1
ATOM 651 C CA . GLU A 1 84 ? 2.749 2.914 1.866 1.00 97.69 84 GLU A CA 1
ATOM 652 C C . GLU A 1 84 ? 2.143 1.703 2.587 1.00 97.69 84 GLU A C 1
ATOM 654 O O . GLU A 1 84 ? 0.957 1.734 2.911 1.00 97.69 84 GLU A O 1
ATOM 659 N N . HIS A 1 85 ? 2.942 0.678 2.910 1.00 97.06 85 HIS A N 1
ATOM 660 C CA . HIS A 1 85 ? 2.483 -0.437 3.745 1.00 97.06 85 HIS A CA 1
ATOM 661 C C . HIS A 1 85 ? 2.071 0.040 5.144 1.00 97.06 85 HIS A C 1
ATOM 663 O O . HIS A 1 85 ? 0.985 -0.314 5.607 1.00 97.06 85 HIS A O 1
ATOM 669 N N . CYS A 1 86 ? 2.875 0.893 5.785 1.00 96.00 86 CYS A N 1
ATOM 670 C CA . CYS A 1 86 ? 2.540 1.456 7.095 1.00 96.00 86 CYS A CA 1
ATOM 671 C C . CYS A 1 86 ? 1.290 2.348 7.017 1.00 96.00 86 CYS A C 1
ATOM 673 O O . CYS A 1 86 ? 0.348 2.195 7.791 1.00 96.00 86 CYS A O 1
ATOM 675 N N . THR A 1 87 ? 1.227 3.235 6.020 1.00 97.25 87 THR A N 1
ATOM 676 C CA . THR A 1 87 ? 0.108 4.177 5.868 1.00 97.25 87 THR A CA 1
ATOM 677 C C . THR A 1 87 ? -1.215 3.462 5.584 1.00 97.25 87 THR A C 1
ATOM 679 O O . THR A 1 87 ? -2.251 3.850 6.124 1.00 97.25 87 THR A O 1
ATOM 682 N N . LEU A 1 88 ? -1.209 2.408 4.758 1.00 98.00 88 LEU A N 1
ATOM 683 C CA . LEU A 1 88 ? -2.409 1.606 4.515 1.00 98.00 88 LEU A CA 1
ATOM 684 C C . LEU A 1 88 ? -2.797 0.772 5.741 1.00 98.00 88 LEU A C 1
ATOM 686 O O . LEU A 1 88 ? -3.983 0.673 6.038 1.00 98.00 88 LEU A O 1
ATOM 690 N N . THR A 1 89 ? -1.825 0.239 6.483 1.00 97.69 89 THR A N 1
ATOM 691 C CA . THR A 1 89 ? -2.081 -0.471 7.748 1.00 97.69 89 THR A CA 1
ATOM 692 C C . THR A 1 89 ? -2.794 0.436 8.746 1.00 97.69 89 THR A C 1
ATOM 694 O O . THR A 1 89 ? -3.826 0.060 9.297 1.00 97.69 89 THR A O 1
ATOM 697 N N . ARG A 1 90 ? -2.307 1.670 8.913 1.00 95.69 90 ARG A N 1
ATOM 698 C CA . ARG A 1 90 ? -2.959 2.674 9.757 1.00 95.69 90 ARG A CA 1
ATOM 699 C C . ARG A 1 90 ? -4.365 3.018 9.263 1.00 95.69 90 ARG A C 1
ATOM 701 O O . ARG A 1 90 ? -5.282 3.086 10.067 1.00 95.69 90 ARG A O 1
ATOM 708 N N . ALA A 1 91 ? -4.561 3.169 7.952 1.00 96.75 91 ALA A N 1
ATOM 709 C CA . ALA A 1 91 ? -5.884 3.437 7.386 1.00 96.75 91 ALA A CA 1
ATOM 710 C C . ALA A 1 91 ? -6.886 2.289 7.620 1.00 96.75 91 ALA A C 1
ATOM 712 O O . ALA A 1 91 ? -8.061 2.558 7.843 1.00 96.75 91 ALA A O 1
ATOM 713 N N . LEU A 1 92 ? -6.437 1.029 7.587 1.00 97.38 92 LEU A N 1
ATOM 714 C CA . LEU A 1 92 ? -7.259 -0.133 7.948 1.00 97.38 92 LEU A CA 1
ATOM 715 C C . LEU A 1 92 ? -7.608 -0.119 9.441 1.00 97.38 92 LEU A C 1
ATOM 717 O O . LEU A 1 92 ? -8.766 -0.308 9.799 1.00 97.38 92 LEU A O 1
ATOM 721 N N . ALA A 1 93 ? -6.627 0.177 10.297 1.00 94.62 93 ALA A N 1
ATOM 722 C CA . ALA A 1 93 ? -6.829 0.304 11.737 1.00 94.62 93 ALA A CA 1
ATOM 723 C C . ALA A 1 93 ? -7.821 1.428 12.094 1.00 94.62 93 ALA A C 1
ATOM 725 O O . ALA A 1 93 ? -8.701 1.255 12.933 1.00 94.62 93 ALA A O 1
ATOM 726 N N . ASP A 1 94 ? -7.719 2.575 11.423 1.00 93.81 94 ASP A N 1
ATOM 727 C CA . ASP A 1 94 ? -8.629 3.710 11.602 1.00 93.81 94 ASP A CA 1
ATOM 728 C C . ASP A 1 94 ? -10.029 3.455 11.017 1.00 93.81 94 ASP A C 1
ATOM 730 O O . ASP A 1 94 ? -10.987 4.116 11.415 1.00 93.81 94 ASP A O 1
ATOM 734 N N . ALA A 1 95 ? -10.161 2.489 10.104 1.00 94.44 95 ALA A N 1
ATOM 735 C CA . ALA A 1 95 ? -11.432 2.021 9.557 1.00 94.44 95 ALA A CA 1
ATOM 736 C C . ALA A 1 95 ? -12.039 0.835 10.334 1.00 94.44 95 ALA A C 1
ATOM 738 O O . ALA A 1 95 ? -13.028 0.271 9.870 1.00 94.44 95 ALA A O 1
ATOM 739 N N . ASP A 1 96 ? -11.465 0.470 11.487 1.00 93.94 96 ASP A N 1
ATOM 740 C CA . ASP A 1 96 ? -11.902 -0.649 12.335 1.00 93.94 96 ASP A CA 1
ATOM 741 C C . ASP A 1 96 ? -11.872 -2.012 11.611 1.00 93.94 96 ASP A C 1
ATOM 743 O O . ASP A 1 96 ? -12.751 -2.858 11.766 1.00 93.94 96 ASP A O 1
ATOM 747 N N . LEU A 1 97 ? -10.833 -2.223 10.790 1.00 94.56 97 LEU A N 1
ATOM 748 C CA . LEU A 1 97 ? -10.535 -3.479 10.088 1.00 94.56 97 LEU A CA 1
ATOM 749 C C . LEU A 1 97 ? -9.267 -4.135 10.680 1.00 94.56 97 LEU A C 1
ATOM 751 O O . LEU A 1 97 ? -8.194 -4.083 10.066 1.00 94.56 97 LEU A O 1
ATOM 755 N N . PRO A 1 98 ? -9.335 -4.693 11.906 1.00 92.75 98 PRO A N 1
ATOM 756 C CA . PRO A 1 98 ? -8.154 -5.103 12.664 1.00 92.75 98 PRO A CA 1
ATOM 757 C C . PRO A 1 98 ? -7.446 -6.331 12.082 1.00 92.75 98 PRO A C 1
ATOM 759 O O . PRO A 1 98 ? -6.219 -6.404 12.127 1.00 92.75 98 PRO A O 1
ATOM 762 N N . ASP A 1 99 ? -8.174 -7.293 11.514 1.00 94.44 99 ASP A N 1
ATOM 763 C CA . ASP A 1 99 ? -7.570 -8.512 10.961 1.00 94.44 99 ASP A CA 1
ATOM 764 C C . ASP A 1 99 ? -6.755 -8.196 9.702 1.00 94.44 99 ASP A C 1
ATOM 766 O O . ASP A 1 99 ? -5.602 -8.619 9.572 1.00 94.44 99 ASP A O 1
ATOM 770 N N . GLU A 1 100 ? -7.306 -7.371 8.812 1.00 94.69 100 GLU A N 1
ATOM 771 C CA . GLU A 1 100 ? -6.613 -6.863 7.634 1.00 94.69 100 GLU A CA 1
ATOM 772 C C . GLU A 1 100 ? -5.430 -5.971 8.016 1.00 94.69 100 GLU A C 1
ATOM 774 O O . GLU A 1 100 ? -4.365 -6.077 7.401 1.00 94.69 100 GLU A O 1
ATOM 779 N N . ALA A 1 101 ? -5.581 -5.123 9.041 1.00 95.25 101 ALA A N 1
ATOM 780 C CA . ALA A 1 101 ? -4.496 -4.290 9.546 1.00 95.25 101 ALA A CA 1
ATOM 781 C C . ALA A 1 101 ? -3.343 -5.143 10.100 1.00 95.25 101 ALA A C 1
ATOM 783 O O . ALA A 1 101 ? -2.195 -4.924 9.720 1.00 95.25 101 ALA A O 1
ATOM 784 N N . ARG A 1 102 ? -3.621 -6.166 10.923 1.00 95.19 102 ARG A N 1
ATOM 785 C CA . ARG A 1 102 ? -2.589 -7.083 11.447 1.00 95.19 102 ARG A CA 1
ATOM 786 C C . ARG A 1 102 ? -1.902 -7.869 10.327 1.00 95.19 102 ARG A C 1
ATOM 788 O O . ARG A 1 102 ? -0.677 -7.989 10.324 1.00 95.19 102 ARG A O 1
ATOM 795 N N . ALA A 1 103 ? -2.662 -8.365 9.350 1.00 95.25 103 ALA A N 1
ATOM 796 C CA . ALA A 1 103 ? -2.100 -9.080 8.205 1.00 95.25 103 ALA A CA 1
ATOM 797 C C . ALA A 1 103 ? -1.191 -8.179 7.351 1.00 95.25 103 ALA A C 1
ATOM 799 O O . ALA A 1 103 ? -0.126 -8.611 6.899 1.00 95.25 103 ALA A O 1
ATOM 800 N N . LEU A 1 104 ? -1.589 -6.921 7.135 1.00 95.94 104 LEU A N 1
ATOM 801 C CA . LEU A 1 104 ? -0.774 -5.972 6.387 1.00 95.94 104 LEU A CA 1
ATOM 802 C C . LEU A 1 104 ? 0.443 -5.491 7.187 1.00 95.94 104 LEU A C 1
ATOM 804 O O . LEU A 1 104 ? 1.508 -5.346 6.587 1.00 95.94 104 LEU A O 1
ATOM 808 N N . LEU A 1 105 ? 0.323 -5.331 8.510 1.00 94.94 105 LEU A N 1
ATOM 809 C CA . LEU A 1 105 ? 1.434 -4.999 9.403 1.00 94.94 105 LEU A CA 1
ATOM 810 C C . LEU A 1 105 ? 2.536 -6.058 9.325 1.00 94.94 105 LEU A C 1
ATOM 812 O O . LEU A 1 105 ? 3.683 -5.712 9.072 1.00 94.94 105 LEU A O 1
ATOM 816 N N . ALA A 1 106 ? 2.187 -7.345 9.406 1.00 95.31 106 ALA A N 1
ATOM 817 C CA . ALA A 1 106 ? 3.163 -8.429 9.273 1.00 95.31 106 ALA A CA 1
ATOM 818 C C . ALA A 1 106 ? 3.915 -8.383 7.929 1.00 95.31 106 ALA A C 1
ATOM 820 O O . ALA A 1 106 ? 5.114 -8.655 7.852 1.00 95.31 106 ALA A O 1
ATOM 821 N N . ALA A 1 107 ? 3.224 -8.006 6.849 1.00 93.19 107 ALA A N 1
ATOM 822 C CA . ALA A 1 107 ? 3.867 -7.824 5.555 1.00 93.19 107 ALA A CA 1
ATOM 823 C C . ALA A 1 107 ? 4.712 -6.539 5.479 1.00 93.19 107 ALA A C 1
ATOM 825 O O . ALA A 1 107 ? 5.716 -6.516 4.768 1.00 93.19 107 ALA A O 1
ATOM 826 N N . SER A 1 108 ? 4.320 -5.485 6.197 1.00 91.31 108 SER A N 1
ATOM 827 C CA . SER A 1 108 ? 5.117 -4.269 6.372 1.00 91.31 108 SER A CA 1
ATOM 828 C C . SER A 1 108 ? 6.427 -4.578 7.096 1.00 91.31 108 SER A C 1
ATOM 830 O O . SER A 1 108 ? 7.488 -4.188 6.617 1.00 91.31 108 SER A O 1
ATOM 832 N N . ASP A 1 109 ? 6.370 -5.349 8.184 1.00 91.88 109 ASP A N 1
ATOM 833 C CA . ASP A 1 109 ? 7.539 -5.760 8.968 1.00 91.88 109 ASP A CA 1
ATOM 834 C C . ASP A 1 109 ? 8.524 -6.587 8.136 1.00 91.88 109 ASP A C 1
ATOM 836 O O . ASP A 1 109 ? 9.732 -6.364 8.204 1.00 91.88 109 ASP A O 1
ATOM 840 N N . ALA A 1 110 ? 8.019 -7.490 7.287 1.00 92.12 110 ALA A N 1
ATOM 841 C CA . ALA A 1 110 ? 8.856 -8.248 6.360 1.00 92.12 110 ALA A CA 1
ATOM 842 C C . ALA A 1 110 ? 9.620 -7.327 5.391 1.00 92.12 110 ALA A C 1
ATOM 844 O O . ALA A 1 110 ? 10.830 -7.467 5.232 1.00 92.12 110 ALA A O 1
ATOM 845 N N . ILE A 1 111 ? 8.938 -6.338 4.800 1.00 90.75 111 ILE A N 1
ATOM 846 C CA . ILE A 1 111 ? 9.567 -5.348 3.912 1.00 90.75 111 ILE A CA 1
ATOM 847 C C . ILE A 1 111 ? 10.583 -4.487 4.671 1.00 90.75 111 ILE A C 1
ATOM 849 O O . ILE A 1 111 ? 11.674 -4.240 4.160 1.00 90.75 111 ILE A O 1
ATOM 853 N N . LEU A 1 112 ? 10.247 -4.037 5.883 1.00 88.62 112 LEU A N 1
ATOM 854 C CA . LEU A 1 112 ? 11.141 -3.248 6.733 1.00 88.62 112 LEU A CA 1
ATOM 855 C C . LEU A 1 112 ? 12.411 -4.024 7.095 1.00 88.62 112 LEU A C 1
ATOM 857 O O . LEU A 1 112 ? 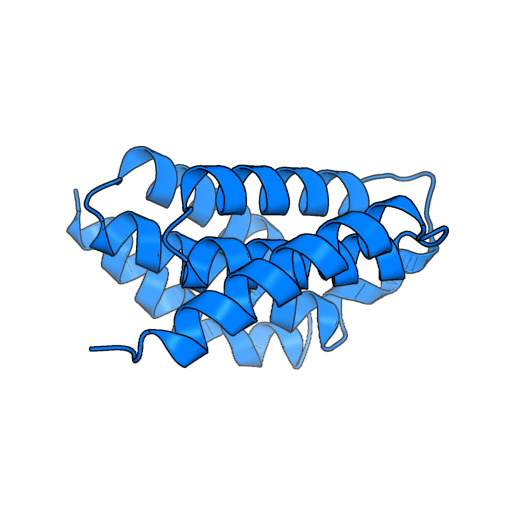13.493 -3.440 7.078 1.00 88.62 112 LEU A O 1
ATOM 861 N N . GLY A 1 113 ? 12.293 -5.329 7.359 1.00 88.69 113 GLY A N 1
ATOM 862 C CA . GLY A 1 113 ? 13.424 -6.220 7.626 1.00 88.69 113 GLY A CA 1
ATOM 863 C C . GLY A 1 113 ? 14.400 -6.363 6.454 1.00 88.69 113 GLY A C 1
ATOM 864 O O . GLY A 1 113 ? 15.564 -6.699 6.669 1.00 88.69 113 GLY A O 1
ATOM 865 N N . GLU A 1 114 ? 13.962 -6.071 5.227 1.00 89.00 114 GLU A N 1
ATOM 866 C CA . GLU A 1 114 ? 14.816 -6.066 4.035 1.00 89.00 114 GLU A CA 1
ATOM 867 C C . GLU A 1 114 ? 15.485 -4.705 3.778 1.00 89.00 114 GLU A C 1
ATOM 869 O O . GLU A 1 114 ? 16.488 -4.643 3.062 1.00 89.00 114 GLU A O 1
ATOM 874 N N . LEU A 1 115 ? 14.970 -3.606 4.346 1.00 87.31 115 LEU A N 1
ATOM 875 C CA . LEU A 1 115 ? 15.504 -2.265 4.097 1.00 87.31 115 LEU A CA 1
ATOM 876 C C . LEU A 1 115 ? 16.891 -2.068 4.710 1.00 87.31 115 LEU A C 1
ATOM 878 O O . LEU A 1 115 ? 17.204 -2.537 5.803 1.00 87.31 115 LEU A O 1
ATOM 882 N N . SER A 1 116 ? 17.713 -1.260 4.040 1.00 83.88 116 SER A N 1
ATOM 883 C CA . SER A 1 116 ? 19.033 -0.886 4.544 1.00 83.88 116 SER A CA 1
ATOM 884 C C . SER A 1 116 ? 19.287 0.622 4.489 1.00 83.88 116 SER A C 1
ATOM 886 O O . SER A 1 116 ? 18.658 1.374 3.739 1.00 83.88 116 SER A O 1
ATOM 888 N N . GLY A 1 117 ? 20.218 1.084 5.329 1.00 82.06 117 GLY A N 1
ATOM 889 C CA . GLY A 1 117 ? 20.687 2.470 5.347 1.00 82.06 117 GLY A CA 1
ATOM 890 C C . GLY A 1 117 ? 19.567 3.500 5.530 1.00 82.06 117 GLY A C 1
ATOM 891 O O . GLY A 1 117 ? 18.735 3.396 6.431 1.00 82.06 117 GLY A O 1
ATOM 892 N N . ASN A 1 118 ? 19.551 4.512 4.661 1.00 77.62 118 ASN A N 1
ATOM 893 C CA . ASN A 1 118 ? 18.620 5.639 4.757 1.00 77.62 118 ASN A CA 1
ATOM 894 C C . ASN A 1 118 ? 17.154 5.243 4.533 1.00 77.62 118 ASN A C 1
ATOM 896 O O . ASN A 1 118 ? 16.266 5.910 5.064 1.00 77.62 118 ASN A O 1
ATOM 900 N N . ALA A 1 119 ? 16.891 4.172 3.775 1.00 77.44 119 ALA A N 1
ATOM 901 C CA . ALA A 1 119 ? 15.531 3.693 3.556 1.00 77.44 119 ALA A CA 1
ATOM 902 C C . ALA A 1 119 ? 14.910 3.191 4.867 1.00 77.44 119 ALA A C 1
ATOM 904 O O . ALA A 1 119 ? 13.790 3.573 5.187 1.00 77.44 119 ALA A O 1
ATOM 905 N N . ALA A 1 120 ? 15.662 2.422 5.661 1.00 82.44 120 ALA A N 1
ATOM 906 C CA . ALA A 1 120 ? 15.202 1.923 6.956 1.00 82.44 120 ALA A CA 1
ATOM 907 C C . ALA A 1 120 ? 15.003 3.054 7.980 1.00 82.44 120 ALA A C 1
ATOM 909 O O . ALA A 1 120 ? 14.003 3.087 8.692 1.00 82.44 120 ALA A O 1
ATOM 910 N N . THR A 1 121 ? 15.935 4.012 8.046 1.00 83.25 121 THR A N 1
ATOM 911 C CA . THR A 1 121 ? 15.836 5.142 8.987 1.00 83.25 121 THR A CA 1
ATOM 912 C C . THR A 1 121 ? 14.620 6.022 8.705 1.00 83.25 121 THR A C 1
ATOM 914 O O . THR A 1 121 ? 13.958 6.447 9.644 1.00 83.25 121 THR A O 1
ATOM 917 N N . GLY A 1 122 ? 14.296 6.270 7.432 1.00 81.44 122 GLY A N 1
ATOM 918 C CA . GLY A 1 122 ? 13.204 7.171 7.057 1.00 81.44 122 GLY A CA 1
ATOM 919 C C . GLY A 1 122 ? 11.793 6.666 7.374 1.00 81.44 122 GLY A C 1
ATOM 920 O O . GLY A 1 122 ? 10.871 7.472 7.353 1.00 81.44 122 G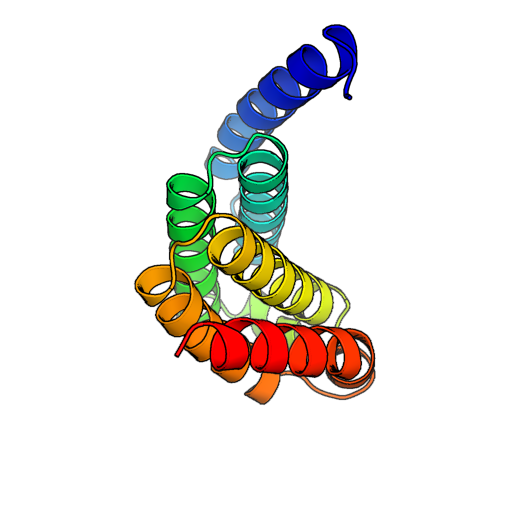LY A O 1
ATOM 921 N N . VAL A 1 123 ? 11.612 5.369 7.648 1.00 88.19 123 VAL A N 1
ATOM 922 C CA . VAL A 1 123 ? 10.280 4.763 7.870 1.00 88.19 123 VAL A CA 1
ATOM 923 C C . VAL A 1 123 ? 10.086 4.280 9.307 1.00 88.19 123 VAL A C 1
ATOM 925 O O . VAL A 1 123 ? 8.973 3.946 9.691 1.00 88.19 123 VAL A O 1
ATOM 928 N N . ARG A 1 124 ? 11.144 4.272 10.125 1.00 88.38 124 ARG A N 1
ATOM 929 C CA . ARG A 1 124 ? 11.120 3.679 11.468 1.00 88.38 124 ARG A CA 1
ATOM 930 C C . ARG A 1 124 ? 10.031 4.255 12.371 1.00 88.38 124 ARG A C 1
ATOM 932 O O . ARG A 1 124 ? 9.229 3.494 12.888 1.00 88.38 124 ARG A O 1
ATOM 939 N N . GLU A 1 125 ? 9.983 5.577 12.504 1.00 90.88 125 GLU A N 1
ATOM 940 C CA . GLU A 1 125 ? 8.992 6.265 13.345 1.00 90.88 125 GLU A CA 1
ATOM 941 C C . GLU A 1 125 ? 7.560 5.957 12.882 1.00 90.88 125 GLU A C 1
ATOM 943 O O . GLU A 1 125 ? 6.717 5.542 13.669 1.00 90.88 125 GLU A O 1
ATOM 948 N N . LEU A 1 126 ? 7.308 6.032 11.570 1.00 92.06 126 LEU A N 1
ATOM 949 C CA . LEU A 1 126 ? 6.006 5.686 10.999 1.00 92.06 126 LEU A CA 1
ATOM 950 C C . LEU A 1 126 ? 5.624 4.220 11.266 1.00 92.06 126 LEU A C 1
ATOM 952 O O . LEU A 1 126 ? 4.451 3.925 11.502 1.00 92.06 126 LEU A O 1
ATOM 956 N N . ALA A 1 127 ? 6.585 3.300 11.198 1.00 90.62 127 ALA A N 1
ATOM 957 C CA . ALA A 1 127 ? 6.356 1.886 11.466 1.00 90.62 127 ALA A CA 1
ATOM 958 C C . ALA A 1 127 ? 6.016 1.634 12.942 1.00 90.62 127 ALA A C 1
ATOM 960 O O . ALA A 1 127 ? 5.067 0.906 13.228 1.00 90.62 127 ALA A O 1
ATOM 961 N N . GLU A 1 128 ? 6.741 2.273 13.862 1.00 92.50 128 GLU A N 1
ATOM 962 C CA . GLU A 1 128 ? 6.508 2.188 15.308 1.00 92.50 128 GLU A CA 1
ATOM 963 C C . GLU A 1 128 ? 5.110 2.706 15.676 1.00 92.50 128 GLU A C 1
ATOM 965 O O . GLU A 1 128 ? 4.327 1.966 16.281 1.00 92.50 128 GLU A O 1
ATOM 970 N N . ASP A 1 129 ? 4.750 3.902 15.203 1.00 92.69 129 ASP A N 1
ATOM 971 C CA . ASP A 1 129 ? 3.418 4.496 15.378 1.00 92.69 129 ASP A CA 1
ATOM 972 C C . ASP A 1 129 ? 2.306 3.589 14.835 1.00 92.69 129 ASP A C 1
ATOM 974 O O . ASP A 1 129 ? 1.235 3.434 15.427 1.00 92.69 129 ASP A O 1
ATOM 978 N N . THR A 1 130 ? 2.539 2.989 13.666 1.00 92.75 130 THR A N 1
ATOM 979 C CA . THR A 1 130 ? 1.565 2.101 13.026 1.00 92.75 130 THR A CA 1
ATOM 980 C C . THR A 1 130 ? 1.377 0.821 13.839 1.00 92.75 130 THR A C 1
ATOM 982 O O . THR A 1 130 ? 0.244 0.385 14.047 1.00 92.75 130 THR A O 1
ATOM 985 N N . ALA A 1 131 ? 2.467 0.228 14.328 1.00 92.50 131 ALA A N 1
ATOM 986 C CA . ALA A 1 131 ? 2.419 -0.965 15.162 1.00 92.50 131 ALA A CA 1
ATOM 987 C C . ALA A 1 131 ? 1.743 -0.695 16.515 1.00 92.50 131 ALA A C 1
ATOM 989 O O . ALA A 1 131 ? 1.034 -1.557 17.028 1.00 92.50 131 ALA A O 1
ATOM 990 N N . GLU A 1 132 ? 1.942 0.483 17.111 1.00 92.75 132 GLU A N 1
ATOM 991 C CA . GLU A 1 132 ? 1.186 0.921 18.291 1.00 92.75 132 GLU A CA 1
ATOM 992 C C . GLU A 1 132 ? -0.307 1.024 17.994 1.00 92.75 132 GLU A C 1
ATOM 994 O O . GLU A 1 132 ? -1.110 0.372 18.658 1.00 92.75 132 GLU A O 1
ATOM 999 N N . ARG A 1 133 ? -0.677 1.711 16.910 1.00 92.38 133 ARG A N 1
ATOM 1000 C CA . ARG A 1 133 ? -2.082 1.888 16.541 1.00 92.38 133 ARG A CA 1
ATOM 1001 C C . ARG A 1 133 ? -2.828 0.568 16.338 1.00 92.38 133 ARG A C 1
ATOM 1003 O O . ARG A 1 133 ? -3.998 0.479 16.702 1.00 92.38 133 ARG A O 1
ATOM 1010 N N . VAL A 1 134 ? -2.179 -0.432 15.739 1.00 92.19 134 VAL A N 1
ATOM 1011 C CA . VAL A 1 134 ? -2.762 -1.770 15.551 1.00 92.19 134 VAL A CA 1
ATOM 1012 C C . VAL A 1 134 ? -2.868 -2.528 16.878 1.00 92.19 134 VAL A C 1
ATOM 1014 O O . VAL A 1 134 ? -3.863 -3.216 17.088 1.00 92.19 134 VAL A O 1
ATOM 1017 N N . ARG A 1 135 ? -1.890 -2.394 17.786 1.00 91.12 135 ARG A N 1
ATOM 1018 C CA . ARG A 1 135 ? -1.948 -3.000 19.132 1.00 91.12 135 ARG A CA 1
ATOM 1019 C C . ARG A 1 135 ? -3.104 -2.449 19.965 1.00 91.12 135 ARG A C 1
ATOM 1021 O O . ARG A 1 135 ? -3.737 -3.210 20.688 1.00 91.12 135 ARG A O 1
ATOM 1028 N N . ASP A 1 136 ? -3.422 -1.168 19.815 1.00 90.81 136 ASP A N 1
ATOM 1029 C CA . ASP A 1 136 ? -4.543 -0.534 20.520 1.00 90.81 136 ASP A CA 1
ATOM 1030 C C . ASP A 1 136 ? -5.923 -1.085 20.111 1.00 90.81 136 ASP A C 1
ATOM 1032 O O . ASP A 1 136 ? -6.919 -0.795 20.773 1.00 90.81 136 ASP A O 1
ATOM 1036 N N . LEU A 1 137 ? -6.005 -1.875 19.033 1.00 85.38 137 LEU A N 1
ATOM 1037 C CA . LEU A 1 137 ? -7.243 -2.515 18.578 1.00 85.38 137 LEU A CA 1
ATOM 1038 C C . LEU A 1 137 ? -7.528 -3.876 19.245 1.00 85.38 137 LEU A C 1
ATOM 1040 O O . LEU A 1 137 ? -8.623 -4.403 19.049 1.00 85.38 137 LEU A O 1
ATOM 1044 N N . GLY A 1 138 ? -6.594 -4.427 20.038 1.00 65.50 138 GLY A N 1
ATOM 1045 C CA . GLY A 1 138 ? -6.736 -5.719 20.737 1.00 65.50 138 GLY A CA 1
ATOM 1046 C C . GLY A 1 138 ? -6.072 -6.876 20.009 1.00 65.50 138 GLY A C 1
ATOM 1047 O O . GLY A 1 138 ? -6.744 -7.519 19.172 1.00 65.50 138 GLY A O 1
#

Radius of gyration: 15.03 Å; chains: 1; bounding box: 36×34×41 Å

Secondary structure (DSSP, 8-state):
---HHHHHHHHHHHHHHHHHHTT--SHHHHHHHHHHHHHHHHHTT-HHHHHHHHHHHHHHHT-TT-GGGTTGGGSHHHHHHHHHHHHHHHHHHHTT-HHHHHHHHHHHHHHHHH--HHHHHHHHHHHHHHHHHHHTT-